Protein AF-A0A4V1U027-F1 (afdb_monomer_lite)

pLDDT: mean 83.99, std 10.21, range [51.69, 96.75]

Secondary structure (DSSP, 8-state):
-HHHHHHHHHHHHTTTTGGGG----SS---GGGG-SHHHHHHHHHHHHHHHT---SSS-SS--HIIIIITTTS----SS-TTTTHHHHHHHTTPPP-TT--SSSS--GGGS--

Radius of gyration: 27.99 Å; chains: 1; bounding box: 47×26×90 Å

Foldseek 3Di:
DVVVVVVVVVVVVVVPDPCVVVDDDPPDDDPVNCPDPVNVVVVVVVVVVQQPDPDFQARNVDLCLVPQLLVVNDPPDDDPCVVLVLSSCSNVVHDDDLVNQRDTSDHNVSDDD

Structure (mmCIF, N/CA/C/O backbone):
data_AF-A0A4V1U027-F1
#
_entry.id   AF-A0A4V1U027-F1
#
loop_
_atom_site.group_PDB
_atom_site.id
_atom_site.type_symbol
_atom_site.label_atom_id
_atom_site.label_alt_id
_atom_site.label_comp_id
_atom_site.label_asym_id
_atom_site.label_entity_id
_atom_site.label_seq_id
_atom_site.pdbx_PDB_ins_code
_atom_site.Cartn_x
_atom_site.Cartn_y
_atom_site.Cartn_z
_atom_site.occupancy
_atom_site.B_iso_or_equiv
_atom_site.auth_seq_id
_atom_site.auth_comp_id
_atom_site.auth_asym_id
_atom_site.auth_atom_id
_atom_site.pdbx_PDB_model_num
ATOM 1 N N . MET A 1 1 ? -12.922 -9.159 69.189 1.00 61.19 1 MET A N 1
ATOM 2 C CA . MET A 1 1 ? -13.270 -7.975 68.366 1.00 61.19 1 MET A CA 1
ATOM 3 C C . MET A 1 1 ? -12.189 -7.626 67.338 1.00 61.19 1 MET A C 1
ATOM 5 O O . MET A 1 1 ? -12.492 -7.678 66.159 1.00 61.19 1 MET A O 1
ATOM 9 N N . LYS A 1 2 ? -10.920 -7.392 67.721 1.00 69.44 2 LYS A N 1
ATOM 10 C CA . LYS A 1 2 ? -9.826 -7.063 66.770 1.00 69.44 2 LYS A CA 1
ATOM 11 C C . LYS A 1 2 ? -9.632 -8.081 65.624 1.00 69.44 2 LYS A C 1
ATOM 13 O O . LYS A 1 2 ? -9.475 -7.679 64.481 1.00 69.44 2 LYS A O 1
ATOM 18 N N . LYS A 1 3 ? -9.719 -9.391 65.905 1.00 77.38 3 LYS A N 1
ATOM 19 C CA . LYS A 1 3 ? -9.598 -10.456 64.884 1.00 77.38 3 LYS A CA 1
ATOM 20 C C . LYS A 1 3 ? -10.727 -10.440 63.837 1.00 77.38 3 LYS A C 1
ATOM 22 O O . LYS A 1 3 ? -10.466 -10.695 62.671 1.00 77.38 3 LYS A O 1
ATOM 27 N N . LEU A 1 4 ? -11.953 -10.092 64.239 1.00 84.88 4 LEU A N 1
ATOM 28 C CA . LEU A 1 4 ? -13.109 -9.978 63.334 1.00 84.88 4 LEU A CA 1
ATOM 29 C C . LEU A 1 4 ? -12.973 -8.771 62.396 1.00 84.88 4 LEU A C 1
ATOM 31 O O . LEU A 1 4 ? -13.296 -8.874 61.219 1.00 84.88 4 LEU A O 1
ATOM 35 N N . VAL A 1 5 ? -12.426 -7.659 62.897 1.00 86.12 5 VAL A N 1
ATOM 36 C CA . VAL A 1 5 ? -12.145 -6.462 62.087 1.00 86.12 5 VAL A CA 1
ATOM 37 C C . VAL A 1 5 ? -11.073 -6.755 61.030 1.00 86.12 5 VAL A C 1
ATOM 39 O O . VAL A 1 5 ? -11.236 -6.371 59.879 1.00 86.12 5 VAL A O 1
ATOM 42 N N . ILE A 1 6 ? -10.014 -7.493 61.385 1.00 87.12 6 ILE A N 1
ATOM 43 C CA . ILE A 1 6 ? -8.947 -7.878 60.443 1.00 87.12 6 ILE A CA 1
ATOM 44 C C . ILE A 1 6 ? -9.489 -8.775 59.319 1.00 87.12 6 ILE A C 1
ATOM 46 O O . ILE A 1 6 ? -9.177 -8.547 58.153 1.00 87.12 6 ILE A O 1
ATOM 50 N N . ILE A 1 7 ? -10.331 -9.760 59.651 1.00 88.62 7 ILE A N 1
ATOM 51 C CA . ILE A 1 7 ? -10.950 -10.655 58.658 1.00 88.62 7 ILE A CA 1
ATOM 52 C C . ILE A 1 7 ? -11.869 -9.871 57.712 1.00 88.62 7 ILE A C 1
ATOM 54 O O . ILE A 1 7 ? -11.845 -10.098 56.505 1.00 88.62 7 ILE A O 1
ATOM 58 N N . PHE A 1 8 ? -12.637 -8.916 58.240 1.00 87.00 8 PHE A N 1
ATOM 59 C CA . PHE A 1 8 ? -13.525 -8.081 57.434 1.00 87.00 8 PHE A CA 1
ATOM 60 C C . PHE A 1 8 ? -12.753 -7.178 56.458 1.00 87.00 8 PHE A C 1
ATOM 62 O O . PHE A 1 8 ? -13.089 -7.117 55.280 1.00 87.00 8 PHE A O 1
ATOM 69 N N . VAL A 1 9 ? -11.673 -6.533 56.912 1.00 84.44 9 VAL A N 1
ATOM 70 C CA . VAL A 1 9 ? -10.822 -5.687 56.054 1.00 84.44 9 VAL A CA 1
ATOM 71 C C . VAL A 1 9 ? -10.135 -6.508 54.958 1.00 84.44 9 VAL A C 1
ATOM 73 O O . VAL A 1 9 ? -10.101 -6.076 53.807 1.00 84.44 9 VAL A O 1
ATOM 76 N N . ALA A 1 10 ? -9.647 -7.711 55.281 1.00 82.06 10 ALA A N 1
ATOM 77 C CA . ALA A 1 10 ? -9.071 -8.616 54.289 1.00 82.06 10 ALA A CA 1
ATOM 78 C C . ALA A 1 10 ? -10.108 -9.043 53.235 1.00 82.06 10 ALA A C 1
ATOM 80 O O . ALA A 1 10 ? -9.817 -9.005 52.043 1.00 82.06 10 ALA A O 1
ATOM 81 N N . ALA A 1 11 ? -11.335 -9.378 53.649 1.00 81.81 11 ALA A N 1
ATOM 82 C CA . ALA A 1 11 ? -12.412 -9.750 52.732 1.00 81.81 11 ALA A CA 1
ATOM 83 C C . ALA A 1 11 ? -12.792 -8.608 51.770 1.00 81.81 11 ALA A C 1
ATOM 85 O O . ALA A 1 11 ? -12.996 -8.852 50.582 1.00 81.81 11 ALA A O 1
ATOM 86 N N . VAL A 1 12 ? -12.824 -7.359 52.249 1.00 79.94 12 VAL A N 1
ATOM 87 C CA . VAL A 1 12 ? -13.090 -6.181 51.404 1.00 79.94 12 VAL A CA 1
ATOM 88 C C . VAL A 1 12 ? -11.948 -5.942 50.408 1.00 79.94 12 VAL A C 1
ATOM 90 O O . VAL A 1 12 ? -12.213 -5.654 49.239 1.00 79.94 12 VAL A O 1
ATOM 93 N N . ALA A 1 13 ? -10.691 -6.149 50.818 1.00 76.12 13 ALA A N 1
ATOM 94 C CA . ALA A 1 13 ? -9.525 -5.993 49.946 1.00 76.12 13 ALA A CA 1
ATOM 95 C C . ALA A 1 13 ? -9.524 -6.962 48.744 1.00 76.12 13 ALA A C 1
ATOM 97 O O . ALA A 1 13 ? -9.098 -6.570 47.662 1.00 76.12 13 ALA A O 1
ATOM 98 N N . PHE A 1 14 ? -10.071 -8.179 48.881 1.00 73.12 14 PHE A N 1
ATOM 99 C CA . PHE A 1 14 ? -10.211 -9.136 47.766 1.00 73.12 14 PHE A CA 1
ATOM 100 C C . PHE A 1 14 ? -11.329 -8.789 46.765 1.00 73.12 14 PHE A C 1
ATOM 102 O O . PHE A 1 14 ? -11.412 -9.400 45.699 1.00 73.12 14 PHE A O 1
ATOM 109 N N . THR A 1 15 ? -12.198 -7.822 47.079 1.00 73.12 15 THR A N 1
ATOM 110 C CA . THR A 1 15 ? -13.287 -7.383 46.181 1.00 73.12 15 THR A CA 1
ATOM 111 C C . THR A 1 15 ? -12.981 -6.087 45.433 1.00 73.12 15 THR A C 1
ATOM 113 O O . THR A 1 15 ? -13.655 -5.767 44.450 1.00 73.12 15 THR A O 1
ATOM 116 N N . ALA A 1 16 ? -11.959 -5.345 45.863 1.00 67.56 16 ALA A N 1
ATOM 117 C CA . ALA A 1 16 ? -11.578 -4.084 45.251 1.00 67.56 16 ALA A CA 1
ATOM 118 C C . ALA A 1 16 ? -10.716 -4.327 43.995 1.00 67.56 16 ALA A C 1
ATOM 120 O O . ALA A 1 16 ? -9.791 -5.129 44.020 1.00 67.56 16 ALA A O 1
ATOM 121 N N . CYS A 1 17 ? -11.017 -3.599 42.912 1.00 71.94 17 CYS A N 1
ATOM 122 C CA . CYS A 1 17 ? -10.222 -3.473 41.672 1.00 71.94 17 CYS A CA 1
ATOM 123 C C . CYS A 1 17 ? -10.506 -4.412 40.478 1.00 71.94 17 CYS A C 1
ATOM 125 O O . CYS A 1 17 ? -9.664 -4.508 39.590 1.00 71.94 17 CYS A O 1
ATOM 127 N N . LYS A 1 18 ? -11.702 -5.006 40.334 1.00 73.94 18 LYS A N 1
ATOM 128 C CA . LYS A 1 18 ? -12.060 -5.696 39.066 1.00 73.94 18 LYS A CA 1
ATOM 129 C C . LYS A 1 18 ? -12.133 -4.758 37.851 1.00 73.94 18 LYS A C 1
ATOM 131 O O . LYS A 1 18 ? -11.612 -5.092 36.798 1.00 73.94 18 LYS A O 1
ATOM 136 N N . LYS A 1 19 ? -12.699 -3.555 38.020 1.00 78.81 19 LYS A N 1
ATOM 137 C CA . LYS A 1 19 ? -12.866 -2.570 36.929 1.00 78.81 19 LYS A CA 1
ATOM 138 C C . LYS A 1 19 ? -11.549 -2.072 36.322 1.00 78.81 19 LYS A C 1
ATOM 140 O O . LYS A 1 19 ? -11.563 -1.550 35.218 1.00 78.81 19 LYS A O 1
ATOM 145 N N . GLN A 1 20 ? -10.426 -2.224 37.025 1.00 80.06 20 GLN A N 1
ATOM 146 C CA . GLN A 1 20 ? -9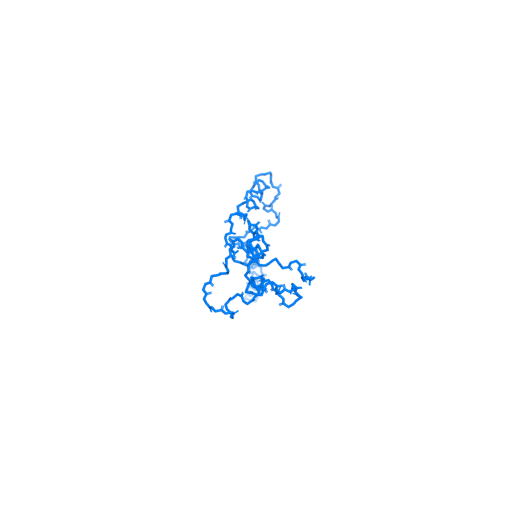.112 -1.817 36.521 1.00 80.06 20 GLN A CA 1
ATOM 147 C C . GLN A 1 20 ? -8.627 -2.719 35.370 1.00 80.06 20 GLN A C 1
ATOM 149 O O . GLN A 1 20 ? -7.768 -2.304 34.599 1.00 80.06 20 GLN A O 1
ATOM 154 N N . LEU A 1 21 ? -9.165 -3.943 35.265 1.00 79.94 21 LEU A N 1
ATOM 155 C CA . LEU A 1 21 ? -8.874 -4.872 34.169 1.00 79.94 21 LEU A CA 1
ATOM 156 C C . LEU A 1 21 ? -9.731 -4.587 32.924 1.00 79.94 21 LEU A C 1
ATOM 158 O O . LEU A 1 21 ? -9.352 -4.990 31.827 1.00 79.94 21 LEU A O 1
ATOM 162 N N . ASP A 1 22 ? -10.845 -3.865 33.074 1.00 85.62 22 ASP A N 1
ATOM 163 C CA . ASP A 1 22 ? -11.746 -3.500 31.979 1.00 85.62 22 ASP A CA 1
ATOM 164 C C . ASP A 1 22 ? -11.261 -2.209 31.298 1.00 85.62 22 ASP A C 1
ATOM 166 O O . ASP A 1 22 ? -11.863 -1.139 31.412 1.00 85.62 22 ASP A O 1
ATOM 170 N N . TYR A 1 23 ? -10.127 -2.298 30.603 1.00 86.31 23 TYR A N 1
ATOM 171 C CA . TYR A 1 23 ? -9.566 -1.182 29.845 1.00 86.31 23 TYR A CA 1
ATOM 172 C C . TYR A 1 23 ? -10.049 -1.207 28.391 1.00 86.31 23 TYR A C 1
ATOM 174 O O . TYR A 1 23 ? -9.752 -2.142 27.647 1.00 86.31 23 TYR A O 1
ATOM 182 N N . LYS A 1 24 ? -10.756 -0.152 27.960 1.00 89.00 24 LYS A N 1
ATOM 183 C CA . LYS A 1 24 ? -11.043 0.080 26.537 1.00 89.00 24 LYS A CA 1
ATOM 184 C C . LYS A 1 24 ? -9.906 0.918 25.929 1.00 89.00 24 LYS A C 1
ATOM 186 O O . LYS A 1 24 ? -9.780 2.087 26.300 1.00 89.00 24 LYS A O 1
ATOM 191 N N . PRO A 1 25 ? -9.093 0.364 25.011 1.00 89.81 25 PRO A N 1
ATOM 192 C CA . PRO A 1 25 ? -8.060 1.131 24.324 1.00 89.81 25 PRO A CA 1
ATOM 193 C C . PRO A 1 25 ? -8.672 2.249 23.474 1.00 89.81 25 PRO A C 1
ATOM 195 O O . PRO A 1 25 ? -9.757 2.105 22.908 1.00 89.81 25 PRO A O 1
ATOM 198 N N . THR A 1 26 ? -7.973 3.378 23.393 1.00 92.12 26 THR A N 1
ATOM 199 C CA . THR A 1 26 ? -8.366 4.527 22.571 1.00 92.12 26 THR A CA 1
ATOM 200 C C . THR A 1 26 ? -7.711 4.456 21.191 1.00 92.12 26 THR A C 1
ATOM 202 O O . THR A 1 26 ? -6.666 3.834 21.019 1.00 92.12 26 THR A O 1
ATOM 205 N N . GLY A 1 27 ? -8.335 5.077 20.185 1.00 91.31 27 GLY A N 1
ATOM 206 C CA . GLY A 1 27 ? -7.792 5.127 18.818 1.00 91.31 27 GLY A CA 1
ATOM 207 C C . GLY A 1 27 ? -7.875 3.812 18.036 1.00 91.31 27 GLY A C 1
ATOM 208 O O . GLY A 1 27 ? -7.318 3.722 16.947 1.00 91.31 27 GLY A O 1
ATOM 209 N N . VAL A 1 28 ? -8.575 2.806 18.563 1.00 92.19 28 VAL A N 1
ATOM 210 C CA . VAL A 1 28 ? -8.798 1.521 17.893 1.00 92.19 28 VAL A CA 1
ATOM 211 C C . VAL A 1 28 ? -10.281 1.175 17.879 1.00 92.19 28 VAL A C 1
ATOM 213 O O . VAL A 1 28 ? -11.030 1.549 18.783 1.00 92.19 28 VAL A O 1
ATOM 216 N N . LEU A 1 29 ? -10.695 0.449 16.844 1.00 91.00 29 LEU A N 1
ATOM 217 C CA . LEU A 1 29 ? -12.047 -0.083 16.709 1.00 91.00 29 LEU A CA 1
ATOM 218 C C . LEU A 1 29 ? -12.066 -1.536 17.183 1.00 91.00 29 LEU A C 1
ATOM 220 O O . LEU A 1 29 ? -11.171 -2.315 16.857 1.00 91.00 29 LEU A O 1
ATOM 224 N N . SER A 1 30 ? -13.094 -1.908 17.938 1.00 91.44 30 SER A N 1
ATOM 225 C CA . SER A 1 30 ? -13.417 -3.305 18.226 1.00 91.44 30 SER A CA 1
ATOM 226 C C . SER A 1 30 ? -14.488 -3.810 17.261 1.00 91.44 30 SER A C 1
ATOM 228 O O . SER A 1 30 ? -15.242 -3.023 16.692 1.00 91.44 30 SER A O 1
ATOM 230 N N . SER A 1 31 ? -14.642 -5.129 17.137 1.00 90.81 31 SER A N 1
ATOM 231 C CA . SER A 1 31 ? -15.708 -5.719 16.314 1.00 90.81 31 SER A CA 1
ATOM 232 C C . SER A 1 31 ? -17.107 -5.256 16.729 1.00 90.81 31 SER A C 1
ATOM 234 O O . SER A 1 31 ? -17.996 -5.149 15.890 1.00 90.81 31 SER A O 1
ATOM 236 N N . SER A 1 32 ? -17.304 -4.945 18.015 1.00 92.44 32 SER A N 1
ATOM 237 C CA . SER A 1 32 ? -18.585 -4.433 18.513 1.00 92.44 32 SER A CA 1
ATOM 238 C C . SER A 1 32 ? -18.909 -3.022 18.007 1.00 92.44 32 SER A C 1
ATOM 240 O O . SER A 1 32 ? -20.083 -2.701 17.828 1.00 92.44 32 SER A O 1
ATOM 242 N N . ASP A 1 33 ? -17.887 -2.216 17.693 1.00 91.75 33 ASP A N 1
ATOM 243 C CA . ASP A 1 33 ? -18.046 -0.860 17.155 1.00 91.75 33 ASP A CA 1
ATOM 244 C C . ASP A 1 33 ? -18.406 -0.865 15.644 1.00 91.75 33 ASP A C 1
ATOM 246 O O . ASP A 1 33 ? -18.748 0.179 15.094 1.00 91.75 33 ASP A O 1
ATOM 250 N N . LEU A 1 34 ? -18.364 -2.023 14.962 1.00 92.12 34 LEU A N 1
ATOM 251 C CA . LEU A 1 34 ? -18.523 -2.162 13.499 1.00 92.12 34 LEU A CA 1
ATOM 252 C C . LEU A 1 34 ? -19.886 -2.719 13.051 1.00 92.12 34 LEU A C 1
ATOM 254 O O . LEU A 1 34 ? -20.019 -3.257 11.955 1.00 92.12 34 LEU A O 1
ATOM 258 N N . THR A 1 35 ? -20.903 -2.636 13.905 1.00 94.44 35 THR A N 1
ATOM 259 C CA . THR A 1 35 ? -22.195 -3.312 13.684 1.00 94.44 35 THR A CA 1
ATOM 260 C C . THR A 1 35 ? -23.298 -2.408 13.126 1.00 94.44 35 THR A C 1
ATOM 262 O O . THR A 1 35 ? -24.353 -2.904 12.735 1.00 94.44 35 THR A O 1
ATOM 265 N N . SER A 1 36 ? -23.085 -1.089 13.072 1.00 96.12 36 SER A N 1
ATOM 266 C CA . SER A 1 36 ? -24.076 -0.135 12.565 1.00 96.12 36 SER A CA 1
ATOM 267 C C . SER A 1 36 ? -23.892 0.162 11.069 1.00 96.12 36 SER A C 1
ATOM 269 O O . SER A 1 36 ? -22.766 0.125 10.568 1.00 96.12 36 SER A O 1
ATOM 271 N N . PRO A 1 37 ? -24.959 0.567 10.351 1.00 96.62 37 PRO A N 1
ATOM 272 C CA . PRO A 1 37 ? -24.834 1.024 8.965 1.00 96.62 37 PRO A CA 1
ATOM 273 C C . PRO A 1 37 ? -23.832 2.174 8.793 1.00 96.62 37 PRO A C 1
ATOM 275 O O . PRO A 1 37 ? -23.054 2.180 7.847 1.00 96.62 37 PRO A O 1
ATOM 278 N N . SER A 1 38 ? -23.781 3.119 9.739 1.00 96.62 38 SER A N 1
ATOM 279 C CA . SER A 1 38 ? -22.823 4.230 9.689 1.00 96.62 38 SER A CA 1
ATOM 280 C C . SER A 1 38 ? -21.367 3.774 9.818 1.00 96.62 38 SER A C 1
ATOM 282 O O . SER A 1 38 ? -20.491 4.351 9.178 1.00 96.62 38 SER A O 1
ATOM 284 N N . ALA A 1 39 ? -21.099 2.737 10.619 1.00 95.12 39 ALA A N 1
ATOM 285 C CA . ALA A 1 39 ? -19.766 2.158 10.725 1.00 95.12 39 ALA A CA 1
ATOM 286 C C . ALA A 1 39 ? -19.357 1.480 9.410 1.00 95.12 39 ALA A C 1
ATOM 288 O O . ALA A 1 39 ? -18.223 1.650 8.968 1.00 95.12 39 ALA A O 1
ATOM 289 N N . VAL A 1 40 ? -20.289 0.782 8.752 1.00 93.31 40 VAL A N 1
ATOM 290 C CA . VAL A 1 40 ? -20.059 0.157 7.440 1.00 93.31 40 VAL A CA 1
ATOM 291 C C . VAL A 1 40 ? -19.714 1.204 6.376 1.00 93.31 40 VAL A C 1
ATOM 293 O O . VAL A 1 40 ? -18.707 1.050 5.691 1.00 93.31 40 VAL A O 1
ATOM 296 N N . GLU A 1 41 ? -20.465 2.303 6.283 1.00 96.75 41 GLU A N 1
ATOM 297 C CA . GLU A 1 41 ? -20.143 3.407 5.359 1.00 96.75 41 GLU A CA 1
ATOM 298 C C . GLU A 1 41 ? -18.769 4.038 5.652 1.00 96.75 41 GLU A C 1
ATOM 300 O O . GLU A 1 41 ? -18.009 4.378 4.739 1.00 96.75 41 GLU A O 1
ATOM 305 N N . GLY A 1 42 ? -18.401 4.140 6.934 1.00 95.69 42 GLY A N 1
ATOM 306 C CA . GLY A 1 42 ? -17.063 4.558 7.352 1.00 95.69 42 GLY A CA 1
ATOM 307 C C . GLY A 1 42 ? -15.964 3.616 6.849 1.00 95.69 42 GLY A C 1
ATOM 308 O O . GLY A 1 42 ? -14.937 4.084 6.356 1.00 95.69 42 GLY A O 1
ATOM 309 N N . LEU A 1 43 ? -16.188 2.298 6.905 1.00 93.88 43 LEU A N 1
ATOM 310 C CA . LEU A 1 43 ? -15.254 1.300 6.371 1.00 93.88 43 LEU A CA 1
ATOM 311 C C . LEU A 1 43 ? -15.120 1.394 4.846 1.00 93.88 43 LEU A C 1
ATOM 313 O O . LEU A 1 43 ? -14.004 1.323 4.334 1.00 93.88 43 LEU A O 1
ATOM 317 N N . 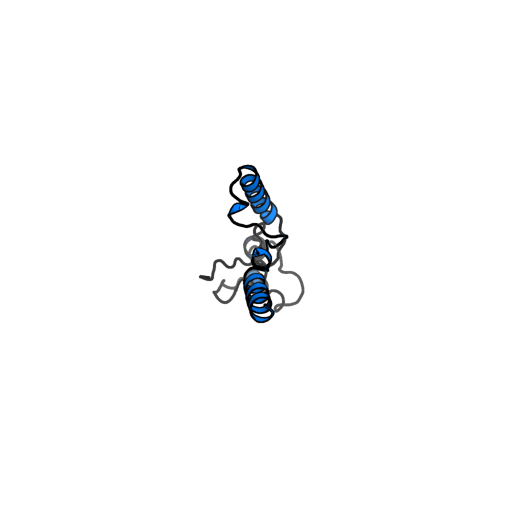VAL A 1 44 ? -16.226 1.595 4.122 1.00 95.00 44 VAL A N 1
ATOM 318 C CA . VAL A 1 44 ? -16.202 1.805 2.663 1.00 95.00 44 VAL A CA 1
ATOM 319 C C . VAL A 1 44 ? -15.380 3.048 2.325 1.00 95.00 44 VAL A C 1
ATOM 321 O O . VAL A 1 44 ? -14.481 2.991 1.487 1.00 95.00 44 VAL A O 1
ATOM 324 N N . THR A 1 45 ? -15.623 4.153 3.030 1.00 95.56 45 THR A N 1
ATOM 325 C CA . THR A 1 45 ? -14.857 5.395 2.861 1.00 95.56 45 THR A CA 1
ATOM 326 C C . THR A 1 45 ? -13.366 5.176 3.123 1.00 95.56 45 THR A C 1
ATOM 328 O O . THR A 1 45 ? -12.535 5.609 2.327 1.00 95.56 45 THR A O 1
ATOM 331 N N . ALA A 1 46 ? -13.012 4.466 4.198 1.00 92.88 46 ALA A N 1
ATOM 332 C CA . ALA A 1 46 ? -11.624 4.147 4.525 1.00 92.88 46 ALA A CA 1
ATOM 333 C C . ALA A 1 46 ? -10.949 3.289 3.439 1.00 92.88 46 ALA A C 1
ATOM 335 O O . ALA A 1 46 ? -9.806 3.557 3.070 1.00 92.88 46 ALA A O 1
ATOM 336 N N . ALA A 1 47 ? -11.661 2.301 2.886 1.00 91.38 47 ALA A N 1
ATOM 337 C CA . ALA A 1 47 ? -11.157 1.467 1.798 1.00 91.38 47 ALA A CA 1
ATOM 338 C C . ALA A 1 47 ? -10.871 2.288 0.529 1.00 91.38 47 ALA A C 1
ATOM 340 O O . ALA A 1 47 ? -9.813 2.131 -0.077 1.00 91.38 47 ALA A O 1
ATOM 341 N N . TYR A 1 48 ? -11.762 3.211 0.155 1.00 91.94 48 TYR A N 1
ATOM 342 C CA . TYR A 1 48 ? -11.535 4.098 -0.992 1.00 91.94 48 TYR A CA 1
ATOM 343 C C . TYR A 1 48 ? -10.438 5.135 -0.735 1.00 91.94 48 TYR A C 1
ATOM 345 O O . TYR A 1 48 ? -9.647 5.420 -1.633 1.00 91.94 48 TYR A O 1
ATOM 353 N N . ALA A 1 49 ? -10.334 5.664 0.486 1.00 91.50 49 ALA A N 1
ATOM 354 C CA . ALA A 1 49 ? -9.257 6.578 0.859 1.00 91.50 49 ALA A CA 1
ATOM 355 C C . ALA A 1 49 ? -7.870 5.922 0.727 1.00 91.50 49 ALA A C 1
ATOM 357 O O . ALA A 1 49 ? -6.908 6.597 0.364 1.00 91.50 49 ALA A O 1
ATOM 358 N N . ALA A 1 50 ? -7.770 4.607 0.954 1.00 86.62 50 ALA A N 1
ATOM 359 C CA . ALA A 1 50 ? -6.521 3.864 0.801 1.00 86.62 50 ALA A CA 1
ATOM 360 C C . ALA A 1 50 ? -6.006 3.824 -0.648 1.00 86.62 50 ALA A C 1
ATOM 362 O O . ALA A 1 50 ? -4.800 3.700 -0.845 1.00 86.62 50 ALA A O 1
ATOM 363 N N . ILE A 1 51 ? -6.875 3.976 -1.657 1.00 86.00 51 ILE A N 1
ATOM 364 C CA . ILE A 1 51 ? -6.447 4.044 -3.064 1.00 86.00 51 ILE A CA 1
ATOM 365 C C . ILE A 1 51 ? -5.523 5.244 -3.266 1.00 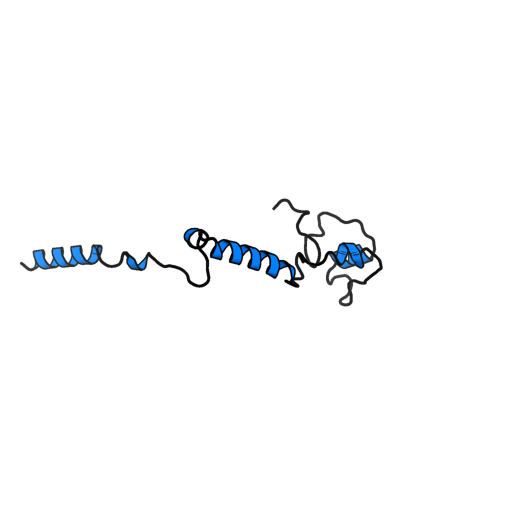86.00 51 ILE A C 1
ATOM 367 O O . ILE A 1 51 ? -4.475 5.102 -3.876 1.00 86.00 51 ILE A O 1
ATOM 371 N N . GLY A 1 52 ? -5.853 6.408 -2.704 1.00 82.19 52 GLY A N 1
ATOM 372 C CA . GLY A 1 52 ? -5.021 7.609 -2.824 1.00 82.19 52 GLY A CA 1
ATOM 373 C C . GLY A 1 52 ? -3.713 7.564 -2.028 1.00 82.19 52 GLY A C 1
ATOM 374 O O . GLY A 1 52 ? -2.950 8.529 -2.069 1.00 82.19 52 GLY A O 1
ATOM 375 N N . ASN A 1 53 ? -3.449 6.489 -1.278 1.00 82.19 53 ASN A N 1
ATOM 376 C CA . ASN A 1 53 ? -2.226 6.371 -0.504 1.00 82.19 53 ASN A CA 1
ATOM 377 C C . ASN A 1 53 ? -1.032 6.115 -1.435 1.00 82.19 53 ASN A C 1
ATOM 379 O O . ASN A 1 53 ? -0.918 5.051 -2.043 1.00 82.19 53 ASN A O 1
ATOM 383 N N . GLY A 1 54 ? -0.143 7.105 -1.510 1.00 76.94 54 GLY A N 1
ATOM 384 C CA . GLY A 1 54 ? 1.070 7.136 -2.328 1.00 76.94 54 GLY A CA 1
ATOM 385 C C . GLY A 1 54 ? 2.204 6.218 -1.865 1.00 76.94 54 GLY A C 1
ATOM 386 O O . GLY A 1 54 ? 3.351 6.474 -2.226 1.00 76.94 54 GLY A O 1
ATOM 387 N N . ASP A 1 55 ? 1.932 5.232 -1.004 1.00 79.06 55 ASP A N 1
ATOM 388 C CA . ASP A 1 55 ? 2.981 4.410 -0.406 1.00 79.06 55 ASP A CA 1
ATOM 389 C C . ASP A 1 55 ? 3.770 3.663 -1.483 1.00 79.06 55 ASP A C 1
ATOM 391 O O . ASP A 1 55 ? 3.218 3.049 -2.400 1.00 79.06 55 ASP A O 1
ATOM 395 N N . MET A 1 56 ? 5.092 3.726 -1.351 1.00 77.12 56 MET A N 1
ATOM 396 C CA . MET A 1 56 ? 6.005 3.114 -2.299 1.00 77.12 56 MET A CA 1
ATOM 397 C C . MET A 1 56 ? 5.866 1.589 -2.300 1.00 77.12 56 MET A C 1
ATOM 399 O O . MET A 1 56 ? 6.114 0.951 -3.313 1.00 77.12 56 MET A O 1
ATOM 403 N N . ILE A 1 57 ? 5.501 0.966 -1.182 1.00 75.50 57 ILE A N 1
ATOM 404 C CA . ILE A 1 57 ? 5.522 -0.482 -0.999 1.00 75.50 57 ILE A CA 1
ATOM 405 C C . ILE A 1 57 ? 4.128 -1.063 -1.258 1.00 75.50 57 ILE A C 1
ATOM 407 O O . ILE A 1 57 ? 3.302 -1.219 -0.360 1.00 75.50 57 ILE A O 1
ATOM 411 N N . GLY A 1 58 ? 3.907 -1.492 -2.499 1.00 70.81 58 GLY A N 1
ATOM 412 C CA . GLY A 1 58 ? 2.622 -2.036 -2.938 1.00 70.81 58 GLY A CA 1
ATOM 413 C C . GLY A 1 58 ? 1.565 -0.946 -3.148 1.00 70.81 58 GLY A C 1
ATOM 414 O O . GLY A 1 58 ? 0.505 -1.021 -2.524 1.00 70.81 58 GLY A O 1
ATOM 415 N N . PRO A 1 59 ? 1.834 0.052 -4.014 1.00 75.88 59 PRO A N 1
ATOM 416 C CA . PRO A 1 59 ? 0.857 1.078 -4.354 1.00 75.88 59 PRO A CA 1
ATOM 417 C C . PRO A 1 59 ? -0.398 0.441 -4.960 1.00 75.88 59 PRO A C 1
ATOM 419 O O . PRO A 1 59 ? -0.319 -0.370 -5.880 1.00 75.88 59 PRO A O 1
ATOM 422 N N . ILE A 1 60 ? -1.573 0.830 -4.462 1.00 77.75 60 ILE A N 1
ATOM 423 C CA . ILE A 1 60 ? -2.864 0.347 -4.986 1.00 77.75 60 ILE A CA 1
ATOM 424 C C . ILE A 1 60 ? -3.290 1.167 -6.217 1.00 77.75 60 ILE A C 1
ATOM 426 O O . ILE A 1 60 ? -4.008 0.676 -7.084 1.00 77.75 60 ILE A O 1
ATOM 430 N N . TYR A 1 61 ? -2.828 2.416 -6.316 1.00 81.94 61 TYR A N 1
ATOM 431 C CA . TYR A 1 61 ? -3.206 3.347 -7.382 1.00 81.94 61 TYR A CA 1
ATOM 432 C C . TYR A 1 61 ? -2.377 3.227 -8.660 1.00 81.94 61 TYR A C 1
ATOM 434 O O . TYR A 1 61 ? -2.753 3.810 -9.675 1.00 81.94 61 TYR A O 1
ATOM 442 N N . SER A 1 62 ? -1.226 2.553 -8.622 1.00 82.81 62 SER A N 1
ATOM 443 C CA . SER A 1 62 ? -0.270 2.600 -9.724 1.00 82.81 62 SER A CA 1
ATOM 444 C C . SER A 1 62 ? 0.466 1.285 -9.902 1.00 82.81 62 SER A C 1
ATOM 446 O O . SER A 1 62 ? 1.061 0.763 -8.969 1.00 82.81 62 SER A O 1
ATOM 448 N N . ASN A 1 63 ? 0.502 0.814 -11.146 1.00 86.38 63 ASN A N 1
ATOM 449 C CA . ASN A 1 63 ? 1.374 -0.271 -11.588 1.00 86.38 63 ASN A CA 1
ATOM 450 C C . ASN A 1 63 ? 2.595 0.275 -12.348 1.00 86.38 63 ASN A C 1
ATOM 452 O O . ASN A 1 63 ? 3.097 -0.396 -13.244 1.00 86.38 63 ASN A O 1
ATOM 456 N N . TRP A 1 64 ? 3.056 1.491 -12.030 1.00 89.19 64 TRP A N 1
ATOM 457 C CA . TRP A 1 64 ? 4.118 2.219 -12.745 1.00 89.19 64 TRP A CA 1
ATOM 458 C C . TRP A 1 64 ? 5.331 1.357 -13.115 1.00 89.19 64 TRP A C 1
ATOM 460 O O . TRP A 1 64 ? 5.795 1.391 -14.253 1.00 89.19 64 TRP A O 1
ATOM 470 N N . ALA A 1 65 ? 5.804 0.521 -12.192 1.00 89.00 65 ALA A N 1
ATOM 471 C CA . ALA A 1 65 ? 6.982 -0.301 -12.435 1.00 89.00 65 ALA A CA 1
ATOM 472 C C . ALA A 1 65 ? 6.755 -1.366 -13.540 1.00 89.00 65 ALA A C 1
ATOM 474 O O . ALA A 1 65 ? 7.650 -1.640 -14.335 1.00 89.00 65 ALA A O 1
ATOM 475 N N . TYR A 1 66 ? 5.535 -1.903 -13.664 1.00 86.44 66 TYR A N 1
ATOM 476 C CA . TYR A 1 66 ? 5.159 -2.862 -14.716 1.00 86.44 66 TYR A CA 1
ATOM 477 C C . TYR A 1 66 ? 4.618 -2.211 -15.983 1.00 86.44 66 TYR A C 1
ATOM 479 O O . TYR A 1 66 ? 4.783 -2.761 -17.063 1.00 86.44 66 TYR A O 1
ATOM 487 N N . GLY A 1 67 ? 3.892 -1.106 -15.843 1.00 88.88 67 GLY A N 1
ATOM 488 C CA . GLY A 1 67 ? 3.135 -0.493 -16.930 1.00 88.88 67 GLY A CA 1
ATOM 489 C C . GLY A 1 67 ? 3.808 0.714 -17.566 1.00 88.88 67 GLY A C 1
ATOM 490 O O . GLY A 1 67 ? 3.296 1.198 -18.559 1.00 88.88 67 GLY A O 1
ATOM 491 N N . SER A 1 68 ? 4.886 1.241 -16.984 1.00 93.00 68 SER A N 1
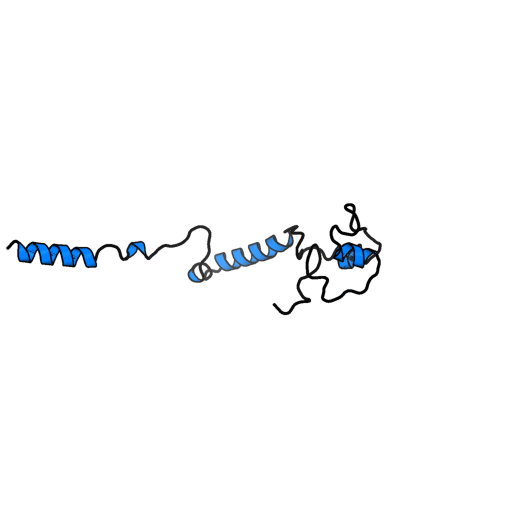ATOM 492 C CA . SER A 1 68 ? 5.608 2.396 -17.534 1.00 93.00 68 SER A CA 1
ATOM 493 C C . SER A 1 68 ? 7.111 2.155 -17.571 1.00 93.00 68 SER A C 1
ATOM 495 O O . SER A 1 68 ? 7.733 2.377 -18.599 1.00 93.00 68 SER A O 1
ATOM 497 N N . VAL A 1 69 ? 7.705 1.636 -16.491 1.00 92.69 69 VAL A N 1
ATOM 498 C CA . VAL A 1 69 ? 9.151 1.341 -16.488 1.00 92.69 69 VAL A CA 1
ATOM 499 C C . VAL A 1 69 ? 9.474 0.163 -17.399 1.00 92.69 69 VAL A C 1
ATOM 501 O O . VAL A 1 69 ? 10.335 0.262 -18.264 1.00 92.69 69 VAL A O 1
ATOM 504 N N . ARG A 1 70 ? 8.729 -0.943 -17.272 1.00 90.06 70 ARG A N 1
ATOM 505 C CA . ARG A 1 70 ? 8.828 -2.073 -18.214 1.00 90.06 70 ARG A CA 1
ATOM 506 C C . ARG A 1 70 ? 8.423 -1.683 -19.645 1.00 90.06 70 ARG A C 1
ATOM 508 O O . ARG A 1 70 ? 8.897 -2.326 -20.578 1.00 90.06 70 ARG A O 1
ATOM 515 N N . SER A 1 71 ? 7.553 -0.670 -19.736 1.00 93.44 71 SER A N 1
ATOM 516 C CA . SER A 1 71 ? 7.209 0.165 -20.893 1.00 93.44 71 SER A CA 1
ATOM 517 C C . SER A 1 71 ? 8.353 0.445 -21.830 1.00 93.44 71 SER A C 1
ATOM 519 O O . SER A 1 71 ? 8.303 0.047 -22.982 1.00 93.44 71 SER A O 1
ATOM 521 N N . ASP A 1 72 ? 9.375 1.082 -21.253 1.00 93.31 72 ASP A N 1
ATOM 522 C CA . ASP A 1 72 ? 10.167 2.160 -21.861 1.00 93.31 72 ASP A CA 1
ATOM 523 C C . ASP A 1 72 ? 9.528 3.568 -21.828 1.00 93.31 72 ASP A C 1
ATOM 525 O O . ASP A 1 72 ? 10.191 4.547 -22.168 1.00 93.31 72 ASP A O 1
ATOM 529 N N . ASP A 1 73 ? 8.311 3.711 -21.286 1.00 95.81 73 ASP A N 1
ATOM 530 C CA . ASP A 1 73 ? 7.615 5.000 -21.126 1.00 95.81 73 ASP A CA 1
ATOM 531 C C . ASP A 1 73 ? 8.146 5.846 -19.951 1.00 95.81 73 ASP A C 1
ATOM 533 O O . ASP A 1 73 ? 7.868 7.045 -19.847 1.00 95.81 73 ASP A O 1
ATOM 537 N N . ALA A 1 74 ? 8.877 5.228 -19.021 1.00 93.69 74 ALA A N 1
ATOM 538 C CA . ALA A 1 74 ? 9.497 5.892 -17.881 1.00 93.69 74 ALA A CA 1
ATOM 539 C C . ALA A 1 74 ? 10.793 5.190 -17.458 1.00 93.69 74 ALA A C 1
ATOM 541 O O . ALA A 1 74 ? 10.935 3.981 -17.604 1.00 93.69 74 ALA A O 1
ATOM 542 N N . TYR A 1 75 ? 11.699 5.944 -16.840 1.00 92.06 75 TYR A N 1
ATOM 543 C CA . TYR A 1 75 ? 12.867 5.391 -16.153 1.00 92.06 75 TYR A CA 1
ATOM 544 C C . TYR A 1 75 ? 12.636 5.358 -14.642 1.00 92.06 75 TYR A C 1
ATOM 546 O O . TYR A 1 75 ? 11.911 6.195 -14.098 1.00 92.06 75 TYR A O 1
ATOM 554 N N . LYS A 1 76 ? 13.306 4.432 -13.954 1.00 90.50 76 LYS A N 1
ATOM 555 C CA . LYS A 1 76 ? 13.367 4.312 -12.492 1.00 90.50 76 LYS A CA 1
ATOM 556 C C . LYS A 1 76 ? 13.771 5.625 -11.819 1.00 90.50 76 LYS A C 1
ATOM 558 O O . LYS A 1 76 ? 13.284 5.936 -10.736 1.00 90.50 76 LYS A O 1
ATOM 563 N N . GLY A 1 77 ? 14.663 6.384 -12.458 1.00 88.06 77 GLY A N 1
ATOM 564 C CA . GLY A 1 77 ? 15.237 7.624 -11.936 1.00 88.06 77 GLY A CA 1
ATOM 565 C C . GLY A 1 77 ? 16.696 7.466 -11.487 1.00 88.06 77 GLY A C 1
ATOM 566 O O . GLY A 1 77 ? 17.408 6.579 -11.948 1.00 88.06 77 GLY A O 1
ATOM 567 N N . GLY A 1 78 ? 17.164 8.368 -10.616 1.00 86.50 78 GLY A N 1
ATOM 568 C CA . GLY A 1 78 ? 18.553 8.408 -10.132 1.00 86.50 78 GLY A CA 1
ATOM 569 C C . GLY A 1 78 ? 18.912 7.312 -9.113 1.00 86.50 78 GLY A C 1
ATOM 570 O O . GLY A 1 78 ? 18.182 6.343 -8.942 1.00 86.50 78 GLY A O 1
ATOM 571 N N . GLY A 1 79 ? 20.063 7.459 -8.444 1.00 90.75 79 GLY A N 1
ATOM 572 C CA . GLY A 1 79 ? 20.478 6.594 -7.320 1.00 90.75 79 GLY A CA 1
ATOM 573 C C . GLY A 1 79 ? 21.369 5.394 -7.675 1.00 90.75 79 GLY A C 1
ATOM 574 O O . GLY A 1 79 ? 21.918 4.750 -6.784 1.00 90.75 79 GLY A O 1
ATOM 575 N N . GLY A 1 80 ? 21.594 5.132 -8.967 1.00 91.44 80 GLY A N 1
ATOM 576 C CA . GLY A 1 80 ? 22.367 3.977 -9.441 1.00 91.44 80 GLY A CA 1
ATOM 577 C C . GLY A 1 80 ? 21.552 2.680 -9.447 1.00 91.44 80 GLY A C 1
ATOM 578 O O . GLY A 1 80 ? 20.372 2.680 -9.100 1.00 91.44 80 GLY A O 1
ATOM 579 N N . THR A 1 81 ? 22.181 1.575 -9.855 1.00 90.94 81 THR A N 1
ATOM 580 C CA . THR A 1 81 ? 21.503 0.276 -10.047 1.00 90.94 81 THR A CA 1
ATOM 581 C C . THR A 1 81 ? 21.074 -0.388 -8.738 1.00 90.94 81 THR A C 1
ATOM 583 O O . THR A 1 81 ? 20.152 -1.189 -8.731 1.00 90.94 81 THR A O 1
ATOM 586 N N . ALA A 1 82 ? 21.726 -0.060 -7.618 1.00 89.44 82 ALA A N 1
ATOM 587 C CA . ALA A 1 82 ? 21.390 -0.619 -6.307 1.00 89.44 82 ALA A CA 1
ATOM 588 C C . ALA A 1 82 ? 20.158 0.042 -5.660 1.00 89.44 82 ALA A C 1
ATOM 590 O O . ALA A 1 82 ? 19.546 -0.544 -4.769 1.00 89.44 82 ALA A O 1
ATOM 591 N N . ASP A 1 83 ? 19.810 1.262 -6.076 1.00 88.38 83 ASP A N 1
ATOM 592 C CA . ASP A 1 83 ? 18.619 1.959 -5.597 1.00 88.38 83 ASP A CA 1
ATOM 593 C C . ASP A 1 83 ? 17.393 1.433 -6.346 1.00 88.38 83 ASP A C 1
ATOM 595 O O . ASP A 1 83 ? 17.307 1.602 -7.560 1.00 88.38 83 ASP A O 1
ATOM 599 N N . LEU A 1 84 ? 16.459 0.781 -5.650 1.00 88.19 84 LEU A N 1
ATOM 600 C CA . LEU A 1 84 ? 15.332 0.067 -6.267 1.00 88.19 84 LEU A CA 1
ATOM 601 C C . LEU A 1 84 ? 15.792 -0.938 -7.349 1.00 88.19 84 LEU A C 1
ATOM 603 O O . LEU A 1 84 ? 15.291 -0.923 -8.475 1.00 88.19 84 LEU A O 1
ATOM 607 N N . ASP A 1 85 ? 16.753 -1.803 -7.008 1.00 88.81 85 ASP A N 1
ATOM 608 C CA . ASP A 1 85 ? 17.358 -2.817 -7.895 1.00 88.81 85 ASP A CA 1
ATOM 609 C C . ASP A 1 85 ? 16.325 -3.657 -8.669 1.00 88.81 85 ASP A C 1
ATOM 611 O O . ASP A 1 85 ? 16.525 -4.006 -9.832 1.00 88.81 85 ASP A O 1
ATOM 615 N N . GLU A 1 86 ? 15.168 -3.956 -8.080 1.00 88.56 86 GLU A N 1
ATOM 616 C CA . GLU A 1 86 ? 14.116 -4.670 -8.794 1.00 88.56 86 GLU A CA 1
ATOM 617 C C . GLU A 1 86 ? 13.475 -3.845 -9.922 1.00 88.56 86 GLU A C 1
ATOM 619 O O . GLU A 1 86 ? 13.141 -4.393 -10.975 1.00 88.56 86 GLU A O 1
ATOM 624 N N . VAL A 1 87 ? 13.310 -2.536 -9.729 1.00 90.12 87 VAL A N 1
ATOM 625 C CA . VAL A 1 87 ? 12.797 -1.626 -10.763 1.00 90.12 87 VAL A CA 1
ATOM 626 C C . VAL A 1 87 ? 13.851 -1.416 -11.850 1.00 90.12 87 VAL A C 1
ATOM 628 O O . VAL A 1 87 ? 13.507 -1.434 -13.030 1.00 90.12 87 VAL A O 1
ATOM 631 N N . ASP A 1 88 ? 15.132 -1.339 -11.477 1.00 91.50 88 ASP A N 1
ATOM 632 C CA . ASP A 1 88 ? 16.261 -1.278 -12.418 1.00 91.50 88 ASP A CA 1
ATOM 633 C C . ASP A 1 88 ? 16.293 -2.511 -13.327 1.00 91.50 88 ASP A C 1
ATOM 635 O O . ASP A 1 88 ? 16.396 -2.417 -14.550 1.00 91.50 88 ASP A O 1
ATOM 639 N N . LYS A 1 89 ? 16.097 -3.695 -12.744 1.00 90.25 89 LYS A N 1
ATOM 640 C CA . LYS A 1 89 ? 16.014 -4.940 -13.509 1.00 90.25 89 LYS A CA 1
ATOM 641 C C . LYS A 1 89 ? 14.877 -4.925 -14.526 1.00 90.25 89 LYS A C 1
ATOM 643 O O . LYS A 1 89 ? 15.058 -5.476 -15.613 1.00 90.25 89 LYS A O 1
ATOM 648 N N . MET A 1 90 ? 13.732 -4.328 -14.192 1.00 90.38 90 MET A N 1
ATOM 649 C CA . MET A 1 90 ? 12.607 -4.197 -15.124 1.00 90.38 90 MET A CA 1
ATOM 650 C C . MET A 1 90 ? 12.883 -3.185 -16.234 1.00 90.38 90 MET A C 1
ATOM 652 O O . MET A 1 90 ? 12.555 -3.478 -17.384 1.00 90.38 90 MET A O 1
ATOM 656 N N . GLU A 1 91 ? 13.515 -2.058 -15.907 1.00 92.31 91 GLU A N 1
ATOM 657 C CA . GLU A 1 91 ? 13.987 -1.064 -16.880 1.00 92.31 91 GLU A CA 1
ATOM 658 C C . GLU A 1 91 ? 14.951 -1.695 -17.898 1.00 92.31 91 GLU A C 1
ATOM 660 O O . GLU A 1 91 ? 14.829 -1.480 -19.100 1.00 92.31 91 GLU A O 1
ATOM 665 N N . HIS A 1 92 ? 15.849 -2.570 -17.438 1.00 92.50 92 HIS A N 1
ATOM 666 C CA . HIS A 1 92 ? 16.816 -3.293 -18.274 1.00 92.50 92 HIS A CA 1
ATOM 667 C C . HIS A 1 92 ? 16.283 -4.593 -18.899 1.00 92.50 92 HIS A C 1
ATOM 669 O O . HIS A 1 92 ? 17.045 -5.438 -19.365 1.00 92.50 92 HIS A O 1
ATOM 675 N N . TYR A 1 93 ? 14.968 -4.772 -18.933 1.00 91.12 93 TYR A N 1
ATOM 676 C CA . TYR A 1 93 ? 14.298 -5.901 -19.570 1.00 91.12 93 TYR A CA 1
ATOM 677 C C . TYR A 1 93 ? 14.622 -7.303 -19.052 1.00 91.12 93 TYR A C 1
ATOM 679 O O . TYR A 1 93 ? 14.376 -8.292 -19.750 1.00 91.12 93 TYR A O 1
ATOM 687 N N . ASN A 1 94 ? 15.065 -7.418 -17.804 1.00 91.06 94 ASN A N 1
ATOM 688 C CA . ASN A 1 94 ? 15.274 -8.717 -17.182 1.00 91.06 94 ASN A CA 1
ATOM 689 C C . ASN A 1 94 ? 13.946 -9.445 -16.922 1.00 91.06 94 ASN A C 1
ATOM 691 O O . ASN A 1 94 ? 12.868 -8.848 -16.818 1.00 91.06 94 ASN A O 1
ATOM 695 N N . LEU A 1 95 ? 14.030 -10.772 -16.812 1.00 87.00 95 LEU A N 1
ATOM 696 C CA . LEU A 1 95 ? 12.893 -11.598 -16.420 1.00 87.00 95 LEU A CA 1
ATOM 697 C C . LEU A 1 95 ? 12.542 -11.356 -14.949 1.00 87.00 95 LEU A C 1
ATOM 699 O O . LEU A 1 95 ? 13.418 -11.355 -14.079 1.00 87.00 95 LEU A O 1
ATOM 703 N N . VAL A 1 96 ? 11.242 -11.219 -14.679 1.00 81.00 96 VAL A N 1
ATOM 704 C CA . VAL A 1 96 ? 10.720 -11.176 -13.311 1.00 81.00 96 VAL A CA 1
ATOM 705 C C . VAL A 1 96 ? 10.996 -12.519 -12.641 1.00 81.00 96 VAL A C 1
ATOM 707 O O . VAL A 1 96 ? 10.747 -13.572 -13.230 1.00 81.00 96 VAL A O 1
ATOM 710 N N . ASN A 1 97 ? 11.517 -12.494 -11.416 1.00 80.00 97 ASN A N 1
ATOM 711 C CA . ASN A 1 97 ? 11.843 -13.704 -10.668 1.00 80.00 97 ASN A CA 1
ATOM 712 C C . ASN A 1 97 ? 11.392 -13.613 -9.196 1.00 80.00 97 ASN A C 1
ATOM 714 O O . ASN A 1 97 ? 11.167 -12.511 -8.692 1.00 80.00 97 ASN A O 1
ATOM 718 N N . PRO A 1 98 ? 11.305 -14.748 -8.475 1.00 77.62 98 PRO A N 1
ATOM 719 C CA . PRO A 1 98 ? 10.817 -14.785 -7.092 1.00 77.62 98 PRO A CA 1
ATOM 720 C C . PRO A 1 98 ? 11.698 -14.068 -6.055 1.00 77.62 98 PRO A C 1
ATOM 722 O O . PRO A 1 98 ? 11.322 -13.997 -4.889 1.00 77.62 98 PRO A O 1
ATOM 725 N N . ALA A 1 99 ? 12.887 -13.581 -6.422 1.00 76.75 99 ALA A N 1
ATOM 726 C CA . ALA A 1 99 ? 13.706 -12.764 -5.531 1.00 76.75 99 ALA A CA 1
ATOM 727 C C . ALA A 1 99 ? 13.284 -11.285 -5.544 1.00 76.75 99 ALA A C 1
ATOM 729 O O . ALA A 1 99 ? 13.628 -10.568 -4.607 1.00 76.75 99 ALA A O 1
ATOM 730 N N . MET A 1 100 ? 12.511 -10.843 -6.548 1.00 79.62 100 MET A N 1
ATOM 731 C CA . MET A 1 100 ? 12.010 -9.469 -6.682 1.00 79.62 100 MET A CA 1
ATOM 732 C C . MET A 1 100 ? 10.835 -9.237 -5.722 1.00 79.62 100 MET A C 1
ATOM 734 O O . MET A 1 100 ? 9.661 -9.320 -6.081 1.00 79.62 100 MET A O 1
ATOM 738 N N . ASN A 1 101 ? 11.168 -9.043 -4.447 1.00 68.94 101 ASN A N 1
ATOM 739 C CA . ASN A 1 101 ? 10.287 -9.321 -3.317 1.00 68.94 101 ASN A CA 1
ATOM 740 C C . ASN A 1 101 ? 9.618 -8.081 -2.719 1.00 68.94 101 ASN A C 1
ATOM 742 O O . ASN A 1 101 ? 9.675 -7.855 -1.510 1.00 68.94 101 ASN A O 1
ATOM 746 N N . GLY A 1 102 ? 8.905 -7.328 -3.556 1.00 62.28 102 GLY A N 1
ATOM 747 C CA . GLY A 1 102 ? 8.004 -6.270 -3.093 1.00 62.28 102 GLY A CA 1
ATOM 748 C C . GLY A 1 102 ? 8.706 -5.100 -2.402 1.00 62.28 102 GLY A C 1
ATOM 749 O O . GLY A 1 102 ? 8.082 -4.420 -1.590 1.00 62.28 102 GLY A O 1
ATOM 750 N N . ILE A 1 103 ? 9.987 -4.873 -2.696 1.00 63.59 103 ILE A N 1
ATOM 751 C CA . ILE A 1 103 ? 10.660 -3.617 -2.372 1.00 63.59 103 ILE A CA 1
ATOM 752 C C . ILE A 1 103 ? 10.291 -2.638 -3.490 1.00 63.59 103 ILE A C 1
ATOM 754 O O . ILE A 1 103 ? 10.578 -2.907 -4.647 1.00 63.59 103 ILE A O 1
ATOM 758 N N . GLY A 1 104 ? 9.585 -1.557 -3.141 1.00 70.44 104 GLY A N 1
ATOM 759 C CA . GLY A 1 104 ? 9.262 -0.425 -4.022 1.00 70.44 104 GLY A CA 1
ATOM 760 C C . GLY A 1 104 ? 8.503 -0.748 -5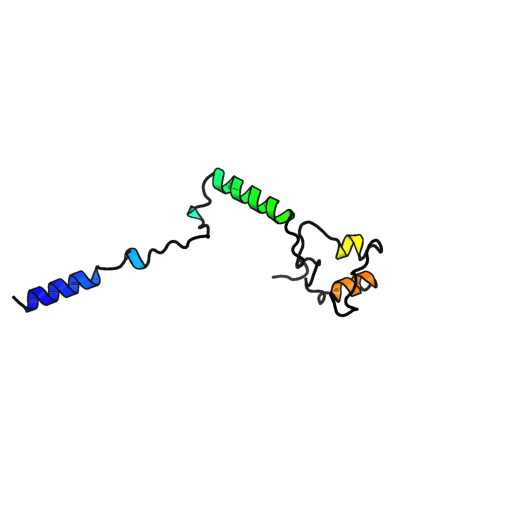.322 1.00 70.44 104 GLY A C 1
ATOM 761 O O . GLY A 1 104 ? 9.057 -1.248 -6.290 1.00 70.44 104 GLY A O 1
ATOM 762 N N . PHE A 1 105 ? 7.230 -0.364 -5.386 1.00 78.38 105 PHE A N 1
ATOM 763 C CA . PHE A 1 105 ? 6.351 -0.342 -6.566 1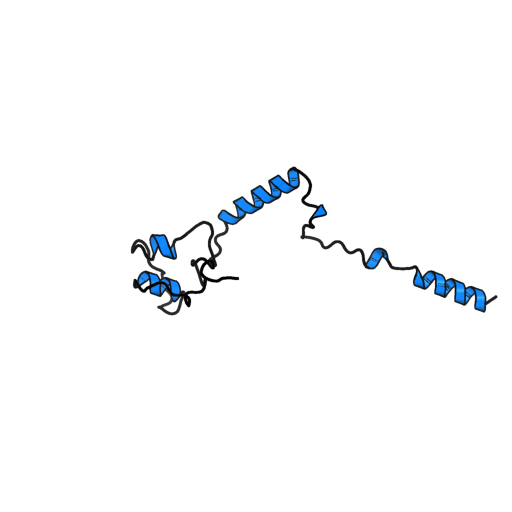.00 78.38 105 PHE A CA 1
ATOM 764 C C . PHE A 1 105 ? 5.989 -1.706 -7.175 1.00 78.38 105 PHE A C 1
ATOM 766 O O . PHE A 1 105 ? 5.285 -1.771 -8.183 1.00 78.38 105 PHE A O 1
ATOM 773 N N . LEU A 1 106 ? 6.418 -2.796 -6.538 1.00 77.94 106 LEU A N 1
ATOM 774 C CA . LEU A 1 106 ? 6.118 -4.172 -6.922 1.00 77.94 106 LEU A CA 1
ATOM 775 C C . LEU A 1 106 ? 5.075 -4.803 -5.978 1.00 77.94 106 LEU A C 1
ATOM 777 O O . LEU A 1 106 ? 5.207 -4.678 -4.756 1.00 77.94 106 LEU A O 1
ATOM 781 N N . PRO A 1 107 ? 4.047 -5.511 -6.487 1.00 68.62 107 PRO A N 1
ATOM 782 C CA . PRO A 1 107 ? 3.060 -6.183 -5.666 1.00 68.62 107 PRO A CA 1
ATOM 783 C C . PRO A 1 107 ? 3.698 -7.361 -4.924 1.00 68.62 107 PRO A C 1
ATOM 785 O O . PRO A 1 107 ? 4.530 -8.099 -5.453 1.00 68.62 107 PRO A O 1
ATOM 788 N N . ARG A 1 108 ? 3.247 -7.587 -3.687 1.00 68.62 108 ARG A N 1
ATOM 789 C CA . ARG A 1 108 ? 3.666 -8.727 -2.849 1.00 68.62 108 ARG A CA 1
ATOM 790 C C . ARG A 1 108 ? 2.982 -10.052 -3.213 1.00 68.62 108 ARG A C 1
ATOM 792 O O . ARG A 1 108 ? 3.196 -11.049 -2.533 1.00 68.62 108 ARG A O 1
ATOM 799 N N . SER A 1 109 ? 2.182 -10.079 -4.279 1.00 60.91 109 SER A N 1
ATOM 800 C CA . SER A 1 109 ? 1.373 -11.231 -4.705 1.00 60.91 109 SER A CA 1
ATOM 801 C C . SER A 1 109 ? 2.186 -12.467 -5.106 1.00 60.91 109 SER A C 1
ATOM 803 O O . SER A 1 109 ? 1.623 -13.547 -5.235 1.00 60.91 109 SER A O 1
ATOM 805 N N . TRP A 1 110 ? 3.501 -12.329 -5.295 1.00 58.53 110 TRP A N 1
ATOM 806 C CA . TRP A 1 110 ? 4.405 -13.421 -5.676 1.00 58.53 110 TRP A CA 1
ATOM 807 C C . TRP A 1 110 ? 4.911 -14.256 -4.489 1.00 58.53 110 TRP A C 1
ATOM 809 O O . TRP A 1 110 ? 5.695 -15.184 -4.681 1.00 58.53 110 TRP A O 1
ATOM 819 N N . LYS A 1 111 ? 4.451 -13.957 -3.267 1.00 56.81 111 LYS A N 1
ATOM 820 C CA . LYS A 1 111 ? 4.638 -14.805 -2.088 1.00 56.81 111 LYS A CA 1
ATOM 821 C C . LYS A 1 111 ? 3.292 -15.344 -1.619 1.00 56.81 111 LYS A C 1
ATOM 823 O O . LYS A 1 111 ? 2.341 -14.583 -1.465 1.00 56.81 111 LYS A O 1
ATOM 828 N N . ASN A 1 112 ? 3.249 -16.638 -1.312 1.00 51.69 112 ASN A N 1
ATOM 829 C CA . ASN A 1 112 ? 2.282 -17.132 -0.337 1.00 51.69 112 ASN A CA 1
ATOM 830 C C . ASN A 1 112 ? 2.706 -16.555 1.022 1.00 51.69 112 ASN A C 1
ATOM 832 O O . ASN A 1 112 ? 3.808 -16.860 1.484 1.00 51.69 112 ASN A O 1
ATOM 836 N N . LEU A 1 113 ? 1.890 -15.659 1.580 1.00 55.22 113 LEU A N 1
ATOM 837 C CA . LEU A 1 113 ? 2.036 -15.159 2.951 1.00 55.22 113 LEU A CA 1
ATOM 838 C C . LEU A 1 113 ? 1.576 -16.216 3.957 1.00 55.22 113 LEU A C 1
ATOM 840 O O . LEU A 1 113 ? 0.585 -16.917 3.651 1.00 55.22 113 LEU A O 1
#

Sequence (113 aa):
MKKLVIIFVAAVAFTACKKQLDYKPTGVLSSSDLTSPSAVEGLVTAAYAAIGNGDMIGPIYSNWAYGSVRSDDAYKGGGGTADLDEVDKMEHYNLVNPAMNGIGFLPRSWKNL